Protein AF-A0A210Q2C1-F1 (afdb_monomer_lite)

pLDDT: mean 73.38, std 16.03, range [33.59, 94.0]

Foldseek 3Di:
DPPDPAADDWDDDAQFIFGFDHPDQQPFDDDDPPDPDPPPSPPPPPPPPNPRFTFTGCPPCVPSPDGCCVVCVVVVVVVVVVVVVVVVVDDDDPPDDDDPQQPCVVVVNDRDPSDD

InterPro domains:
  IPR047115 Arylsulfatase B [PTHR10342] (6-113)

Organism: Mizuhopecten yessoensis (NCBI:txid657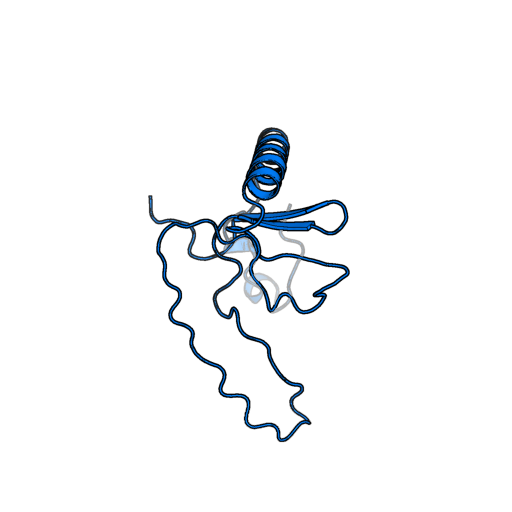3)

Structure (mmCIF, N/CA/C/O backbone):
data_AF-A0A210Q2C1-F1
#
_entry.id   AF-A0A210Q2C1-F1
#
loop_
_atom_site.group_PDB
_atom_site.id
_atom_site.type_symbol
_atom_site.label_atom_id
_atom_site.label_alt_id
_atom_site.label_comp_id
_atom_site.label_asym_id
_atom_site.label_entity_id
_atom_site.label_seq_id
_atom_site.pdbx_PDB_ins_code
_atom_site.Cartn_x
_atom_site.Cartn_y
_atom_site.Cartn_z
_atom_site.occupancy
_atom_site.B_iso_or_equiv
_atom_site.auth_seq_id
_atom_site.auth_comp_id
_atom_site.auth_asym_id
_atom_site.auth_atom_id
_atom_site.pdbx_PDB_model_num
ATOM 1 N N . MET A 1 1 ? -3.285 23.149 -0.657 1.00 33.59 1 MET A N 1
ATOM 2 C CA . MET A 1 1 ? -3.592 21.770 -0.227 1.00 33.59 1 MET A CA 1
ATOM 3 C C . MET A 1 1 ? -2.330 21.241 0.419 1.00 33.59 1 MET A C 1
ATOM 5 O O . MET A 1 1 ? -1.305 21.295 -0.239 1.00 33.59 1 MET A O 1
ATOM 9 N N . ASN A 1 2 ? -2.362 20.840 1.692 1.00 35.22 2 ASN A N 1
ATOM 10 C CA . ASN A 1 2 ? -1.229 20.093 2.244 1.00 35.22 2 ASN A CA 1
ATOM 11 C C . ASN A 1 2 ? -1.250 18.709 1.581 1.00 35.22 2 ASN A C 1
ATOM 13 O O . ASN A 1 2 ? -2.311 18.079 1.632 1.00 35.22 2 ASN A O 1
ATOM 17 N N . PRO A 1 3 ? -0.161 18.250 0.940 1.00 42.97 3 PRO A N 1
ATOM 18 C CA . PRO A 1 3 ? -0.098 16.880 0.451 1.00 42.97 3 PRO A CA 1
ATOM 19 C C . PRO A 1 3 ? -0.349 15.921 1.622 1.00 42.97 3 PRO A C 1
ATOM 21 O O . PRO A 1 3 ? -0.024 16.228 2.775 1.00 42.97 3 PRO A O 1
ATOM 24 N N . ALA A 1 4 ? -0.998 14.787 1.348 1.00 49.31 4 ALA A N 1
ATOM 25 C CA . ALA A 1 4 ? -1.234 13.773 2.365 1.00 49.31 4 ALA A CA 1
ATOM 26 C C . ALA A 1 4 ? 0.117 13.360 2.970 1.00 49.31 4 ALA A C 1
ATOM 28 O O . ALA A 1 4 ? 1.035 12.976 2.252 1.00 49.31 4 ALA A O 1
ATOM 29 N N . LEU A 1 5 ? 0.243 13.440 4.298 1.00 52.72 5 LEU A N 1
ATOM 30 C CA . LEU A 1 5 ? 1.460 13.056 5.026 1.00 52.72 5 LEU A CA 1
ATOM 31 C C . LEU A 1 5 ? 1.833 11.571 4.824 1.00 52.72 5 LEU A C 1
ATOM 33 O O . LEU A 1 5 ? 2.929 11.167 5.210 1.00 52.72 5 LEU A O 1
ATOM 37 N N . GLN A 1 6 ? 0.934 10.752 4.260 1.00 56.53 6 GLN A N 1
ATOM 38 C CA . GLN A 1 6 ? 1.069 9.304 4.098 1.00 56.53 6 GLN A CA 1
ATOM 39 C C . GLN A 1 6 ? 0.229 8.802 2.909 1.00 56.53 6 GLN A C 1
ATOM 41 O O . GLN A 1 6 ? -0.957 9.116 2.857 1.00 56.53 6 GLN A O 1
ATOM 46 N N . GLY A 1 7 ? 0.835 7.981 2.037 1.00 59.91 7 GLY A N 1
ATOM 47 C CA . GLY A 1 7 ? 0.195 7.095 1.051 1.00 59.91 7 GLY A CA 1
ATOM 48 C C . GLY A 1 7 ? -0.552 7.759 -0.113 1.00 59.91 7 GLY A C 1
ATOM 49 O O . GLY A 1 7 ? -1.383 8.638 0.096 1.00 59.91 7 GLY A O 1
ATOM 50 N N . GLN A 1 8 ? -0.331 7.285 -1.344 1.00 73.31 8 GLN A N 1
ATOM 51 C CA . GLN A 1 8 ? -1.282 7.495 -2.449 1.00 73.31 8 GLN A CA 1
ATOM 52 C C . GLN A 1 8 ? -1.682 6.162 -3.077 1.00 73.31 8 GLN A C 1
ATOM 54 O O . GLN A 1 8 ? -2.836 5.762 -2.938 1.00 73.31 8 GLN A O 1
ATOM 59 N N . ALA A 1 9 ? -0.746 5.437 -3.691 1.00 84.31 9 ALA A N 1
ATOM 60 C CA . ALA A 1 9 ? -1.053 4.163 -4.334 1.00 84.31 9 ALA A CA 1
ATOM 61 C C . ALA A 1 9 ? 0.194 3.296 -4.534 1.00 84.31 9 ALA A C 1
ATOM 63 O O . ALA A 1 9 ? 1.317 3.789 -4.561 1.00 84.31 9 ALA A O 1
ATOM 64 N N . ALA A 1 10 ? -0.023 1.996 -4.722 1.00 87.31 10 ALA A N 1
ATOM 65 C CA . ALA A 1 10 ? 0.948 1.109 -5.342 1.00 87.31 10 ALA A CA 1
ATOM 66 C C . ALA A 1 10 ? 0.211 0.076 -6.199 1.00 87.31 10 ALA A C 1
ATOM 68 O O . ALA A 1 10 ? -0.872 -0.380 -5.820 1.00 87.31 10 ALA A O 1
ATOM 69 N N . ILE A 1 11 ? 0.785 -0.313 -7.334 1.00 86.12 11 ILE A N 1
ATOM 70 C CA . ILE A 1 11 ? 0.266 -1.411 -8.163 1.00 86.12 11 ILE A CA 1
ATOM 71 C C . ILE A 1 11 ? 1.386 -2.418 -8.405 1.00 86.12 11 ILE A C 1
ATOM 73 O O . ILE A 1 11 ? 2.536 -2.026 -8.420 1.00 86.12 11 ILE A O 1
ATOM 77 N N . GLY A 1 12 ? 1.077 -3.707 -8.553 1.00 88.06 12 GLY A N 1
ATOM 78 C CA . GLY A 1 12 ? 2.031 -4.729 -9.000 1.00 88.06 12 GLY A CA 1
ATOM 79 C C . GLY A 1 12 ? 1.630 -5.253 -10.377 1.00 88.06 12 GLY A C 1
ATOM 80 O O . GLY A 1 12 ? 0.494 -5.700 -10.555 1.00 88.06 12 GLY A O 1
ATOM 81 N N . VAL A 1 13 ? 2.526 -5.176 -11.360 1.00 86.25 13 VAL A N 1
ATOM 82 C CA . VAL A 1 13 ? 2.305 -5.605 -12.746 1.00 86.25 13 VAL A CA 1
ATOM 83 C C . VAL A 1 13 ? 3.561 -6.303 -13.269 1.00 86.25 13 VAL A C 1
ATOM 85 O O . VAL A 1 13 ? 4.562 -5.659 -13.551 1.00 86.25 13 VAL A O 1
ATOM 88 N N . GLY A 1 14 ? 3.505 -7.624 -13.448 1.00 85.88 14 GLY A N 1
ATOM 89 C CA . GLY A 1 14 ? 4.679 -8.390 -13.880 1.00 85.88 14 GLY A CA 1
ATOM 90 C C . GLY A 1 14 ? 5.798 -8.316 -12.839 1.00 85.88 14 GLY A C 1
ATOM 91 O O . GLY A 1 14 ? 5.549 -8.560 -11.660 1.00 85.88 14 GLY A O 1
ATOM 92 N N . ASP A 1 15 ? 7.001 -7.943 -13.275 1.00 85.62 15 ASP A N 1
ATOM 93 C CA . ASP A 1 15 ? 8.187 -7.780 -12.419 1.00 85.62 15 ASP A CA 1
ATOM 94 C C . ASP A 1 15 ? 8.244 -6.414 -11.713 1.00 85.62 15 ASP A C 1
ATOM 96 O O . ASP A 1 15 ? 9.182 -6.130 -10.967 1.00 85.62 15 ASP A O 1
ATOM 100 N N . TYR A 1 16 ? 7.231 -5.579 -11.938 1.00 85.00 16 TYR A N 1
ATOM 101 C CA . TYR A 1 16 ? 7.211 -4.162 -11.622 1.00 85.00 16 TYR A CA 1
ATOM 102 C C . TYR A 1 16 ? 6.160 -3.847 -10.535 1.00 85.00 16 TYR A C 1
ATOM 104 O O . TYR A 1 16 ? 5.057 -4.397 -10.532 1.00 85.00 16 TYR A O 1
ATOM 112 N N . LYS A 1 17 ? 6.500 -2.987 -9.574 1.00 86.56 17 LYS A N 1
ATOM 113 C CA . LYS A 1 17 ? 5.672 -2.501 -8.462 1.00 86.56 17 LYS A CA 1
ATOM 114 C C . LYS A 1 17 ? 5.789 -0.986 -8.139 1.00 86.56 17 LYS A C 1
ATOM 116 O O . LYS A 1 17 ? 6.443 -0.607 -7.162 1.00 86.56 17 LYS A O 1
ATOM 121 N N . PRO A 1 18 ? 5.128 -0.097 -8.885 1.00 84.19 18 PRO A N 1
ATOM 122 C CA . PRO A 1 18 ? 5.279 1.344 -8.678 1.00 84.19 18 PRO A CA 1
ATOM 123 C C . PRO A 1 18 ? 4.604 1.802 -7.405 1.00 84.19 18 PRO A C 1
ATOM 125 O O . PRO A 1 18 ? 3.581 1.249 -6.998 1.00 84.19 18 PRO A O 1
ATOM 128 N N . ILE A 1 19 ? 5.162 2.852 -6.809 1.00 82.44 19 ILE A N 1
ATOM 129 C CA . ILE A 1 19 ? 4.591 3.534 -5.655 1.00 82.44 19 ILE A CA 1
ATOM 130 C C . ILE A 1 19 ? 4.408 5.003 -6.026 1.00 82.44 19 ILE A C 1
ATOM 132 O O . ILE A 1 19 ? 5.367 5.695 -6.355 1.00 82.44 19 ILE A O 1
ATOM 136 N N . GLU A 1 20 ? 3.169 5.473 -5.956 1.00 79.75 20 GLU A N 1
ATOM 137 C CA . GLU A 1 20 ? 2.830 6.885 -6.092 1.00 79.75 20 GLU A CA 1
ATOM 138 C C . GLU A 1 20 ? 2.769 7.499 -4.685 1.00 79.75 20 GLU A C 1
ATOM 140 O O . GLU A 1 20 ? 2.176 6.930 -3.755 1.00 79.75 20 GLU A O 1
ATOM 145 N N . GLY A 1 21 ? 3.409 8.655 -4.511 1.00 77.69 21 GLY A N 1
ATOM 146 C CA . GLY A 1 21 ? 3.414 9.399 -3.254 1.00 77.69 21 GLY A CA 1
ATOM 147 C C . GLY A 1 21 ? 4.324 8.842 -2.160 1.00 77.69 21 GLY A C 1
ATOM 148 O O . GLY A 1 21 ? 5.342 8.199 -2.405 1.00 77.69 21 GLY A O 1
ATOM 149 N N . CYS A 1 22 ? 3.977 9.146 -0.905 1.00 76.81 22 CYS A N 1
ATOM 150 C CA . CYS A 1 22 ? 4.776 8.765 0.260 1.00 76.81 22 CYS A CA 1
ATOM 151 C C . CYS A 1 22 ? 4.501 7.298 0.660 1.00 76.81 22 CYS A C 1
ATOM 153 O O . CYS A 1 22 ? 3.407 7.025 1.162 1.00 76.81 22 CYS A O 1
ATOM 155 N N . PRO A 1 23 ? 5.471 6.363 0.539 1.00 74.19 23 PRO A N 1
ATOM 156 C CA . PRO A 1 23 ? 5.281 4.946 0.891 1.00 74.19 23 PRO A CA 1
ATOM 157 C C . PRO A 1 23 ? 5.043 4.708 2.389 1.00 74.19 23 PRO A C 1
ATOM 159 O O . PRO A 1 23 ? 4.632 3.624 2.794 1.00 74.19 23 PRO A O 1
ATOM 162 N N . GLY A 1 24 ? 5.333 5.701 3.229 1.00 71.25 24 GLY A N 1
ATOM 163 C CA . GLY A 1 24 ? 5.230 5.612 4.678 1.00 71.25 24 GLY A CA 1
ATOM 164 C C . GLY A 1 24 ? 6.333 6.404 5.372 1.00 71.25 24 GLY A C 1
ATOM 165 O O . GLY A 1 24 ? 7.361 6.733 4.783 1.00 71.25 24 GLY A O 1
ATOM 166 N N . LEU A 1 25 ? 6.117 6.700 6.655 1.00 68.75 25 LEU A N 1
ATOM 167 C CA . LEU A 1 25 ? 7.017 7.542 7.453 1.00 68.75 25 LEU A CA 1
ATOM 168 C C . LEU A 1 25 ? 8.380 6.884 7.721 1.00 68.75 25 LEU A C 1
ATOM 170 O O . LEU A 1 25 ? 9.369 7.573 7.963 1.00 68.75 25 LEU A O 1
ATOM 174 N N . TYR A 1 26 ? 8.430 5.554 7.688 1.00 72.56 26 TYR A N 1
ATOM 175 C CA . TYR A 1 26 ? 9.622 4.787 8.009 1.00 72.56 26 TYR A CA 1
ATOM 176 C C . TYR A 1 26 ? 10.050 3.904 6.827 1.00 72.56 26 TYR A C 1
ATOM 178 O O . TYR A 1 26 ? 9.739 2.717 6.802 1.00 72.56 26 TYR A O 1
ATOM 186 N N . PRO A 1 27 ? 10.771 4.460 5.838 1.00 69.56 27 PRO A N 1
ATOM 187 C CA . PRO A 1 27 ? 11.125 3.760 4.600 1.00 69.56 27 PRO A CA 1
ATOM 188 C C . PRO A 1 27 ? 12.350 2.833 4.740 1.00 69.56 27 PRO A C 1
ATOM 190 O O . PRO A 1 27 ? 13.019 2.556 3.746 1.00 69.56 27 PRO A O 1
ATOM 193 N N . GLY A 1 28 ? 12.708 2.438 5.965 1.00 71.88 28 GLY A N 1
ATOM 194 C CA . GLY A 1 28 ? 13.902 1.645 6.256 1.00 71.88 28 GLY A CA 1
ATOM 195 C C . GLY A 1 28 ? 13.611 0.153 6.390 1.00 71.88 28 GLY A C 1
ATOM 196 O O . GLY A 1 28 ? 12.481 -0.252 6.649 1.00 71.88 28 GLY A O 1
ATOM 197 N N . TRP A 1 29 ? 14.661 -0.658 6.280 1.00 79.31 29 TRP A N 1
ATOM 198 C CA . TRP A 1 29 ? 14.598 -2.088 6.564 1.00 79.31 29 TRP A CA 1
ATOM 199 C C . TRP A 1 29 ? 14.840 -2.346 8.047 1.00 79.31 29 TRP A C 1
ATOM 201 O O . TRP A 1 29 ? 15.844 -1.914 8.619 1.00 79.31 29 TRP A O 1
ATOM 211 N N . TYR A 1 30 ? 13.905 -3.059 8.666 1.00 78.25 30 TYR A N 1
ATOM 212 C CA . TYR A 1 30 ? 13.972 -3.441 10.069 1.00 78.25 30 TYR A CA 1
ATOM 213 C C . TYR A 1 30 ? 14.500 -4.865 10.186 1.00 78.25 30 TYR A C 1
ATOM 215 O O . TYR A 1 30 ? 13.935 -5.791 9.607 1.00 78.25 30 TYR A O 1
ATOM 223 N N . LYS A 1 31 ? 15.571 -5.048 10.959 1.00 80.50 31 LYS A N 1
ATOM 224 C CA . LYS A 1 31 ? 16.018 -6.390 11.345 1.00 80.50 31 LYS A CA 1
ATOM 225 C C . LYS A 1 31 ? 15.047 -7.028 12.347 1.00 80.50 31 LYS A C 1
ATOM 227 O O . LYS A 1 31 ? 14.410 -6.302 13.117 1.00 80.50 31 LYS A O 1
ATOM 232 N N . PRO A 1 32 ? 15.016 -8.366 12.427 1.00 82.56 32 PRO A N 1
ATOM 233 C CA . PRO A 1 32 ? 14.452 -9.074 13.567 1.00 82.56 32 PRO A CA 1
ATOM 234 C C . PRO A 1 32 ? 15.089 -8.630 14.892 1.00 82.56 32 PRO A C 1
ATOM 236 O O . PRO A 1 32 ? 16.295 -8.388 14.979 1.00 82.56 32 PRO A O 1
ATOM 239 N N . GLU A 1 33 ? 14.283 -8.568 15.952 1.00 77.56 33 GLU A N 1
ATOM 240 C CA . GLU A 1 33 ? 14.729 -8.143 17.289 1.00 77.56 33 GLU A CA 1
ATOM 241 C C . GLU A 1 33 ? 15.803 -9.064 17.885 1.00 77.56 33 GLU A C 1
ATOM 243 O O . GLU A 1 33 ? 16.648 -8.626 18.665 1.00 77.56 33 GLU A O 1
ATOM 248 N N . THR A 1 34 ? 15.795 -10.337 17.488 1.00 81.00 34 THR A N 1
ATOM 249 C CA . THR A 1 34 ? 16.727 -11.371 17.954 1.00 81.00 34 THR A CA 1
ATOM 250 C C . THR A 1 34 ? 18.126 -11.247 17.360 1.00 81.00 34 THR A C 1
ATOM 252 O O . THR A 1 34 ? 19.053 -11.898 17.839 1.00 81.00 34 THR A O 1
ATOM 255 N N . GLU A 1 35 ? 18.305 -10.442 16.313 1.00 77.12 35 GLU A N 1
ATOM 256 C CA . GLU A 1 35 ? 19.591 -10.300 15.641 1.00 77.12 35 GLU A CA 1
ATOM 257 C C . GLU A 1 35 ? 20.376 -9.122 16.223 1.00 77.12 35 GLU A C 1
ATOM 259 O O . GLU A 1 35 ? 19.900 -7.989 16.280 1.00 77.12 35 GLU A O 1
ATOM 264 N N . THR A 1 36 ? 21.628 -9.344 16.620 1.00 67.69 36 THR A N 1
ATOM 265 C CA . THR A 1 36 ? 22.525 -8.309 17.169 1.00 67.69 36 THR A CA 1
ATOM 266 C C . THR A 1 36 ? 23.273 -7.533 16.082 1.00 67.69 36 THR A C 1
ATOM 268 O O . THR A 1 36 ? 24.371 -7.028 16.301 1.00 67.69 36 THR A O 1
ATOM 271 N N . ILE A 1 37 ? 22.687 -7.396 14.890 1.00 64.62 37 ILE A N 1
ATOM 272 C CA . ILE A 1 37 ? 23.272 -6.568 13.831 1.00 64.62 37 ILE A CA 1
ATOM 273 C C . ILE A 1 37 ? 23.079 -5.089 14.176 1.00 64.62 37 ILE A C 1
ATOM 275 O O . ILE A 1 37 ? 21.961 -4.653 14.463 1.00 64.62 37 ILE A O 1
ATOM 279 N N . ASN A 1 38 ? 24.155 -4.301 14.144 1.00 56.91 38 ASN A N 1
ATOM 280 C CA . ASN A 1 38 ? 24.091 -2.841 14.242 1.00 56.91 38 ASN A CA 1
ATOM 281 C C . ASN A 1 38 ? 23.580 -2.262 12.915 1.00 56.91 38 ASN A C 1
ATOM 283 O O . ASN A 1 38 ? 24.342 -1.690 12.137 1.00 56.91 38 ASN A O 1
ATOM 287 N N . LEU A 1 39 ? 22.285 -2.424 12.634 1.00 56.56 39 LEU A N 1
ATOM 288 C CA . LEU A 1 39 ? 21.641 -1.657 11.577 1.00 56.56 39 LEU A CA 1
ATOM 289 C C . LEU A 1 39 ? 21.427 -0.243 12.107 1.00 56.56 39 LEU A C 1
ATOM 291 O O . LEU A 1 39 ? 20.592 -0.010 12.979 1.00 56.56 39 LEU A O 1
ATOM 295 N N . GLN A 1 40 ? 22.201 0.709 11.593 1.00 52.78 40 GLN A N 1
ATOM 296 C CA . GLN A 1 40 ? 21.812 2.104 11.704 1.00 52.78 40 GLN A CA 1
ATOM 297 C C . GLN A 1 40 ? 20.515 2.249 10.912 1.00 52.78 40 GLN A C 1
ATOM 299 O O . GLN A 1 40 ? 20.546 2.265 9.681 1.00 52.78 40 GLN A O 1
ATOM 304 N N . THR A 1 41 ? 19.377 2.335 11.603 1.00 50.12 41 THR A N 1
ATOM 305 C CA . THR A 1 41 ? 18.136 2.824 11.007 1.00 50.12 41 THR A CA 1
ATOM 306 C C . THR A 1 41 ? 18.424 4.260 10.599 1.00 50.12 41 THR A C 1
ATOM 308 O O . THR A 1 41 ? 18.282 5.189 11.396 1.00 50.12 41 THR A O 1
ATOM 311 N N . LYS A 1 42 ? 18.953 4.462 9.389 1.00 45.19 42 LYS A N 1
ATOM 312 C CA . LYS A 1 42 ? 19.111 5.804 8.857 1.00 45.19 42 LYS A CA 1
ATOM 313 C C . LYS A 1 42 ? 17.701 6.373 8.832 1.00 45.19 42 LYS A C 1
ATOM 315 O O . LYS A 1 42 ? 16.846 5.893 8.087 1.00 45.19 42 LYS A O 1
ATOM 320 N N . LYS A 1 43 ? 17.455 7.390 9.661 1.00 44.19 43 LYS A N 1
ATOM 321 C CA . LYS A 1 43 ? 16.499 8.435 9.311 1.00 44.19 43 LYS A CA 1
ATOM 322 C C . LYS A 1 43 ? 17.039 8.997 8.002 1.00 44.19 43 LYS A C 1
ATOM 324 O O . LYS A 1 43 ? 17.865 9.899 8.004 1.00 44.19 43 LYS A O 1
ATOM 329 N N . ASN A 1 44 ? 16.697 8.360 6.890 1.00 46.28 44 ASN A N 1
ATOM 330 C CA . ASN A 1 44 ? 16.814 9.026 5.618 1.00 46.28 44 ASN A CA 1
ATOM 331 C C . ASN A 1 44 ? 15.776 10.124 5.733 1.00 46.28 44 ASN A C 1
ATOM 333 O O . ASN A 1 44 ? 14.581 9.830 5.831 1.00 46.28 44 ASN A O 1
ATOM 337 N N . ASP A 1 45 ? 16.258 11.357 5.856 1.00 44.09 45 ASP A N 1
ATOM 338 C CA . ASP A 1 45 ? 15.418 12.524 5.708 1.00 44.09 45 ASP A CA 1
ATOM 339 C C . ASP A 1 45 ? 14.575 12.273 4.467 1.00 44.09 45 ASP A C 1
ATOM 341 O O . ASP A 1 45 ? 15.078 11.956 3.381 1.00 44.09 45 ASP A O 1
ATOM 345 N N . ILE A 1 46 ? 13.267 12.260 4.685 1.00 46.38 46 ILE A N 1
ATOM 346 C CA . ILE A 1 46 ? 12.298 12.190 3.616 1.00 46.38 46 ILE A CA 1
ATOM 347 C C . ILE A 1 46 ? 12.598 13.463 2.836 1.00 46.38 46 ILE A C 1
ATOM 349 O O . ILE A 1 46 ? 12.221 14.547 3.271 1.00 46.38 46 ILE A O 1
ATOM 353 N N . ASN A 1 47 ? 13.361 13.368 1.747 1.00 41.34 47 ASN A N 1
ATOM 354 C CA . ASN A 1 47 ? 13.366 14.418 0.746 1.00 41.34 47 ASN A CA 1
ATOM 355 C C . ASN A 1 47 ? 11.937 14.411 0.210 1.00 41.34 47 ASN A C 1
ATOM 357 O O . ASN A 1 47 ? 11.613 13.679 -0.720 1.00 41.34 47 ASN A O 1
ATOM 361 N N . THR A 1 48 ? 11.083 15.180 0.885 1.00 40.44 48 THR A N 1
ATOM 362 C CA . THR A 1 48 ?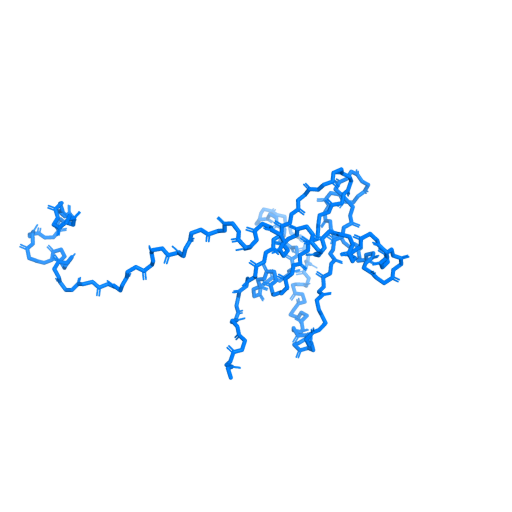 9.792 15.700 0.444 1.00 40.44 48 THR A CA 1
ATOM 363 C C . THR A 1 48 ? 10.039 16.697 -0.684 1.00 40.44 48 THR A C 1
ATOM 365 O O . THR A 1 48 ? 9.633 17.852 -0.617 1.00 40.44 48 THR A O 1
ATOM 368 N N . THR A 1 49 ? 10.821 16.297 -1.677 1.00 38.41 49 THR A N 1
ATOM 369 C CA . THR A 1 49 ? 10.674 16.827 -3.019 1.00 38.41 49 THR A CA 1
ATOM 370 C C . THR A 1 49 ? 9.616 15.945 -3.651 1.00 38.41 49 THR A C 1
ATOM 372 O O . THR A 1 49 ? 9.690 14.725 -3.513 1.00 38.41 49 THR A O 1
ATOM 375 N N . ASP A 1 50 ? 8.618 16.571 -4.263 1.00 42.03 50 ASP A N 1
ATOM 376 C CA . ASP A 1 50 ? 7.416 15.989 -4.876 1.00 42.03 50 ASP A CA 1
ATOM 37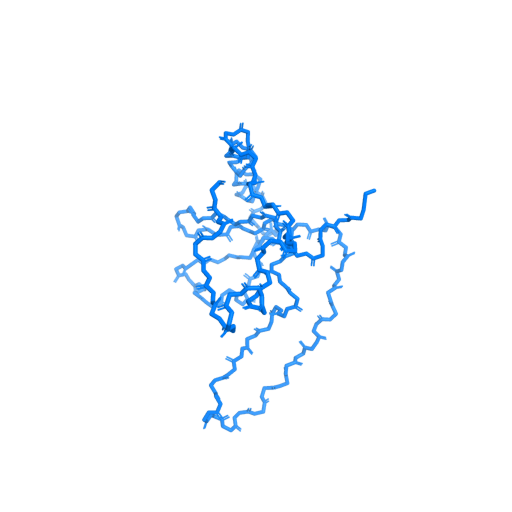7 C C . ASP A 1 50 ? 7.689 14.975 -6.014 1.00 42.03 50 ASP A C 1
ATOM 379 O O . ASP A 1 50 ? 6.819 14.713 -6.839 1.00 42.03 50 ASP A O 1
ATOM 383 N N . ASP A 1 51 ? 8.889 14.399 -6.076 1.00 42.03 51 ASP A N 1
ATOM 384 C CA . ASP A 1 51 ? 9.266 13.370 -7.027 1.00 42.03 51 ASP A CA 1
ATOM 385 C C . ASP A 1 51 ? 8.702 12.031 -6.556 1.00 42.03 51 ASP A C 1
ATOM 387 O O . ASP A 1 51 ? 9.215 11.386 -5.639 1.00 42.03 51 ASP A O 1
ATOM 391 N N . GLU A 1 52 ? 7.602 11.654 -7.196 1.00 48.03 52 GLU A N 1
ATOM 392 C CA . GLU A 1 52 ? 7.018 10.320 -7.273 1.00 48.03 52 GLU A CA 1
ATOM 393 C C . GLU A 1 52 ? 8.121 9.242 -7.317 1.00 48.03 52 GLU A C 1
ATOM 395 O O . GLU A 1 52 ? 8.796 9.046 -8.328 1.00 48.03 52 GLU A O 1
ATOM 400 N N . ARG A 1 53 ? 8.363 8.566 -6.187 1.00 50.84 53 ARG A N 1
ATOM 401 C CA . ARG A 1 53 ? 9.423 7.553 -6.076 1.00 50.84 53 ARG A CA 1
ATOM 402 C C . ARG A 1 53 ? 8.886 6.175 -6.425 1.00 50.84 53 ARG A C 1
ATOM 404 O O . ARG A 1 53 ? 8.307 5.504 -5.573 1.00 50.84 53 ARG A O 1
ATOM 411 N N . TYR A 1 54 ? 9.165 5.729 -7.641 1.00 53.22 54 TYR A N 1
ATOM 412 C CA . TYR A 1 54 ? 8.879 4.368 -8.093 1.00 53.22 54 TYR A CA 1
ATOM 413 C C . TYR A 1 54 ? 10.008 3.415 -7.638 1.00 53.22 54 TYR A C 1
ATOM 415 O O . TYR A 1 54 ? 11.160 3.630 -7.987 1.00 53.22 54 TYR A O 1
ATOM 423 N N . LYS A 1 55 ? 9.730 2.369 -6.846 1.00 55.56 55 LYS A N 1
ATOM 424 C CA . LYS A 1 55 ? 10.758 1.435 -6.319 1.00 55.56 55 LYS A CA 1
ATOM 425 C C . LYS A 1 55 ? 10.504 0.007 -6.776 1.00 55.56 55 LYS A C 1
ATOM 427 O O . LYS A 1 55 ? 9.515 -0.564 -6.326 1.00 55.56 55 LYS A O 1
ATOM 432 N N . GLU A 1 56 ? 11.350 -0.577 -7.635 1.00 62.91 56 GLU A N 1
ATOM 433 C CA . GLU A 1 56 ? 10.996 -1.860 -8.267 1.00 62.91 56 GLU A CA 1
ATOM 434 C C . GLU A 1 56 ? 12.138 -2.731 -8.792 1.00 62.91 56 GLU A C 1
ATOM 436 O O . GLU A 1 56 ? 12.927 -2.297 -9.624 1.00 62.91 56 GLU A O 1
ATOM 441 N N . THR A 1 57 ? 12.109 -4.008 -8.393 1.00 59.09 57 THR A N 1
ATOM 442 C CA . THR A 1 57 ? 11.810 -5.195 -9.234 1.00 59.09 57 THR A CA 1
ATOM 443 C C . THR A 1 57 ? 11.374 -6.329 -8.292 1.00 59.09 57 THR A C 1
ATOM 445 O O . THR A 1 57 ? 12.144 -6.710 -7.428 1.00 59.09 57 THR A O 1
ATOM 448 N N . LEU A 1 58 ? 10.160 -6.885 -8.396 1.00 59.38 58 LEU A N 1
ATOM 449 C CA . LEU A 1 58 ? 9.655 -7.880 -7.419 1.00 59.38 58 LEU A CA 1
ATOM 450 C C . LEU A 1 58 ? 10.408 -9.222 -7.459 1.00 59.38 58 LEU A C 1
ATOM 452 O O . LEU A 1 58 ? 10.564 -9.867 -6.423 1.00 59.38 58 LEU A O 1
ATOM 456 N N . ASN A 1 59 ? 10.850 -9.644 -8.647 1.00 67.88 59 ASN A N 1
ATOM 457 C CA . ASN A 1 59 ? 11.494 -10.944 -8.850 1.00 67.88 59 ASN A CA 1
ATOM 458 C C . ASN A 1 59 ? 13.018 -10.893 -8.661 1.00 67.88 59 ASN A C 1
ATOM 460 O O . ASN A 1 59 ? 13.579 -11.808 -8.059 1.00 67.88 59 ASN A O 1
ATOM 464 N N . ASP A 1 60 ? 13.669 -9.824 -9.126 1.00 77.88 60 ASP A N 1
ATOM 465 C CA . ASP A 1 60 ? 15.128 -9.669 -9.032 1.00 77.88 60 ASP A CA 1
ATOM 466 C C . ASP A 1 60 ? 15.577 -8.936 -7.753 1.00 77.88 60 ASP A C 1
ATOM 468 O O . ASP A 1 60 ? 16.665 -9.202 -7.239 1.00 77.88 60 ASP A O 1
ATOM 472 N N . ASP A 1 61 ? 14.737 -8.059 -7.192 1.00 80.56 61 ASP A N 1
ATOM 473 C CA . ASP A 1 61 ? 14.982 -7.348 -5.932 1.00 80.56 61 ASP A CA 1
ATOM 474 C C . ASP A 1 61 ? 13.749 -7.402 -5.008 1.00 80.56 61 ASP A C 1
ATOM 476 O O . ASP A 1 61 ? 13.090 -6.385 -4.759 1.00 80.56 61 ASP A O 1
ATOM 480 N N . PRO A 1 62 ? 13.437 -8.578 -4.428 1.00 81.88 62 PRO A N 1
ATOM 481 C CA . PRO A 1 62 ? 12.276 -8.743 -3.548 1.00 81.88 62 PRO A CA 1
ATOM 482 C C . PRO A 1 62 ? 12.335 -7.863 -2.289 1.00 81.88 62 PRO A C 1
ATOM 484 O O . PRO A 1 62 ? 11.336 -7.736 -1.580 1.00 81.88 62 PRO A O 1
ATOM 487 N N . TYR A 1 63 ? 13.499 -7.281 -1.986 1.00 81.06 63 TYR A N 1
ATOM 488 C CA . TYR A 1 63 ? 13.696 -6.393 -0.849 1.00 81.06 63 TYR A CA 1
ATOM 489 C C . TYR A 1 63 ? 13.599 -4.911 -1.217 1.00 81.06 63 TYR A C 1
ATOM 491 O O . TYR A 1 63 ? 13.631 -4.103 -0.299 1.00 81.06 63 TYR A O 1
ATOM 499 N N . GLU A 1 64 ? 13.431 -4.547 -2.494 1.00 78.69 64 GLU A N 1
ATOM 500 C CA . GLU A 1 64 ? 13.219 -3.167 -2.966 1.00 78.69 64 GLU A CA 1
ATOM 501 C C . GLU A 1 64 ? 14.368 -2.197 -2.605 1.00 78.69 64 GLU A C 1
ATOM 503 O O . GLU A 1 64 ? 14.143 -1.015 -2.304 1.00 78.69 64 GLU A O 1
ATOM 508 N N . HIS A 1 65 ? 15.612 -2.687 -2.592 1.00 81.62 65 HIS A N 1
ATOM 509 C CA . HIS A 1 65 ? 16.793 -1.879 -2.270 1.00 81.62 65 HIS A CA 1
ATOM 510 C C . HIS A 1 65 ? 17.195 -0.918 -3.397 1.00 81.62 65 HIS A C 1
ATOM 512 O O . HIS A 1 65 ? 17.837 0.102 -3.119 1.00 81.62 65 HIS A O 1
ATOM 518 N N . HIS A 1 66 ? 16.829 -1.222 -4.644 1.00 79.94 66 HIS A N 1
ATOM 519 C CA . HIS A 1 66 ? 17.213 -0.450 -5.822 1.00 79.94 66 HIS A CA 1
ATOM 520 C C . HIS A 1 66 ? 16.009 0.251 -6.457 1.00 79.94 66 HIS A C 1
ATOM 522 O O . HIS A 1 66 ? 14.987 -0.355 -6.770 1.00 79.94 66 HIS A O 1
ATOM 528 N N . ASP A 1 67 ? 16.157 1.556 -6.669 1.00 79.44 67 ASP A N 1
ATOM 529 C CA . ASP A 1 67 ? 15.187 2.380 -7.383 1.00 79.44 67 ASP A CA 1
ATOM 530 C C . ASP A 1 67 ? 15.530 2.386 -8.884 1.00 79.44 67 ASP A C 1
ATOM 532 O O . ASP A 1 67 ? 16.642 2.757 -9.274 1.00 79.44 67 ASP A O 1
ATOM 536 N N . LEU A 1 68 ? 14.578 1.956 -9.718 1.00 78.56 68 LEU A N 1
ATOM 537 C CA . LEU A 1 68 ? 14.698 1.909 -11.178 1.00 78.56 68 LEU A CA 1
ATOM 538 C C . LEU A 1 68 ? 13.813 2.944 -11.894 1.00 78.56 68 LEU A C 1
ATOM 540 O O . LEU A 1 68 ? 13.775 2.959 -13.125 1.00 78.56 68 LEU A O 1
ATOM 544 N N . SER A 1 69 ? 13.142 3.835 -11.160 1.00 74.81 69 SER A N 1
ATOM 545 C CA . SER A 1 69 ? 12.250 4.866 -11.716 1.00 74.81 69 SER A CA 1
ATOM 546 C C . SER A 1 69 ? 12.915 5.696 -12.818 1.00 74.81 69 SER A C 1
ATOM 548 O O . SER A 1 69 ? 12.357 5.895 -13.896 1.00 74.81 69 SER A O 1
ATOM 550 N N . LEU A 1 70 ? 14.153 6.128 -12.566 1.00 77.25 70 LEU A N 1
ATOM 551 C CA . LEU A 1 70 ? 14.937 6.958 -13.479 1.00 77.25 70 LEU A CA 1
ATOM 552 C C . LEU A 1 70 ? 15.516 6.169 -14.657 1.00 77.25 70 LEU A C 1
ATOM 554 O O . LEU A 1 70 ? 15.749 6.747 -15.718 1.00 77.25 70 LEU A O 1
ATOM 558 N N .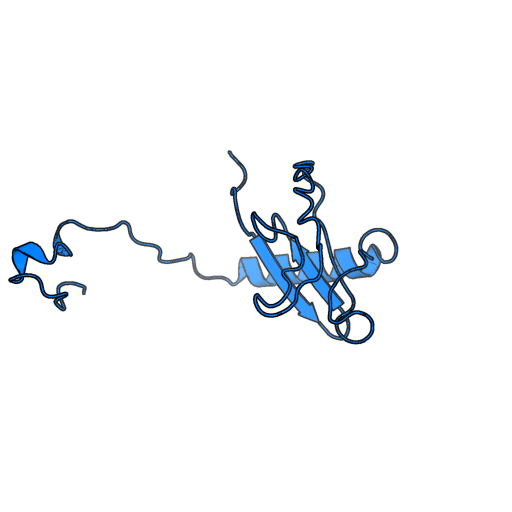 SER A 1 71 ? 15.777 4.871 -14.484 1.00 82.69 71 SER A N 1
ATOM 559 C CA . SER A 1 71 ? 16.358 4.028 -15.536 1.00 82.69 71 SER A CA 1
ATOM 560 C C . SER A 1 71 ? 15.303 3.470 -16.495 1.00 82.69 71 SER A C 1
ATOM 562 O O . SER A 1 71 ? 15.604 3.289 -17.672 1.00 82.69 71 SER A O 1
ATOM 564 N N . HIS A 1 72 ? 14.071 3.259 -16.021 1.00 82.50 72 HIS A N 1
ATOM 565 C CA . HIS A 1 72 ? 12.952 2.694 -16.783 1.00 82.50 72 HIS A CA 1
ATOM 566 C C . HIS A 1 72 ? 11.726 3.623 -16.762 1.00 82.50 72 HIS A C 1
ATOM 568 O O . HIS A 1 72 ? 10.602 3.209 -16.465 1.00 82.50 72 HIS A O 1
ATOM 574 N N . SER A 1 73 ? 11.935 4.899 -17.092 1.00 83.25 73 SER A N 1
ATOM 575 C CA . SER A 1 73 ? 10.900 5.941 -17.011 1.00 83.25 73 SER A CA 1
ATOM 576 C C . SER A 1 73 ? 9.671 5.670 -17.884 1.00 83.25 73 SER A C 1
ATOM 578 O O . SER A 1 73 ? 8.559 6.038 -17.516 1.00 83.25 73 SER A O 1
ATOM 580 N N . ASN A 1 74 ? 9.839 4.976 -19.011 1.00 87.00 74 ASN A N 1
ATOM 581 C CA . ASN A 1 74 ? 8.736 4.572 -19.882 1.00 87.00 74 ASN A CA 1
ATOM 582 C C . ASN A 1 74 ? 7.772 3.588 -19.194 1.00 87.00 74 ASN A C 1
ATOM 584 O O . ASN A 1 74 ? 6.563 3.683 -19.390 1.00 87.00 74 ASN A O 1
ATOM 588 N N . ILE A 1 75 ? 8.301 2.663 -18.385 1.00 86.19 75 ILE A N 1
ATOM 589 C CA . ILE A 1 75 ? 7.504 1.682 -17.636 1.00 86.19 75 ILE A CA 1
ATOM 590 C C . ILE A 1 75 ? 6.810 2.381 -16.466 1.00 86.19 75 ILE A C 1
ATOM 592 O O . ILE A 1 75 ? 5.611 2.200 -16.266 1.00 86.19 75 ILE A O 1
ATOM 596 N N . ALA A 1 76 ? 7.535 3.243 -15.749 1.00 83.00 76 ALA A N 1
ATOM 597 C CA . ALA A 1 76 ? 6.962 4.055 -14.678 1.00 83.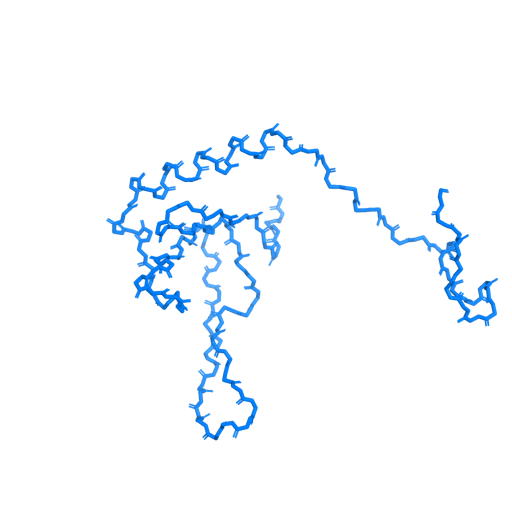00 76 ALA A CA 1
ATOM 598 C C . ALA A 1 76 ? 5.774 4.902 -15.178 1.00 83.00 76 ALA A C 1
ATOM 600 O O . ALA A 1 76 ? 4.716 4.916 -14.550 1.00 83.00 76 ALA A O 1
ATOM 601 N N . GLU A 1 77 ? 5.899 5.534 -16.352 1.00 87.12 77 GLU A N 1
ATOM 602 C CA . GLU A 1 77 ? 4.819 6.322 -16.958 1.00 87.12 77 GLU A CA 1
ATOM 603 C C . GLU A 1 77 ? 3.605 5.456 -17.344 1.00 87.12 77 GLU A C 1
ATOM 605 O O . GLU A 1 77 ? 2.457 5.849 -17.115 1.00 87.12 77 GLU A O 1
ATOM 610 N N . GLU A 1 78 ? 3.831 4.272 -17.922 1.00 90.56 78 GLU A N 1
ATOM 611 C CA . GLU A 1 78 ? 2.755 3.336 -18.267 1.00 90.56 78 GLU A CA 1
ATOM 612 C C . GLU A 1 78 ? 1.967 2.909 -17.023 1.00 90.56 78 GLU A C 1
ATOM 614 O O . GLU A 1 78 ? 0.731 2.942 -17.009 1.00 90.56 78 GLU A O 1
ATOM 619 N N . LEU A 1 79 ? 2.672 2.544 -15.954 1.00 88.62 79 LEU A N 1
ATOM 620 C CA . LEU A 1 79 ? 2.022 2.072 -14.741 1.00 88.62 79 LEU A CA 1
ATOM 621 C C . LEU A 1 79 ? 1.369 3.210 -13.946 1.00 88.62 79 LEU A C 1
ATOM 623 O O . LEU A 1 79 ? 0.300 3.000 -13.372 1.00 88.62 79 LEU A O 1
ATOM 627 N N . SER A 1 80 ? 1.932 4.420 -13.989 1.00 87.12 80 SER A N 1
ATOM 628 C CA . SER A 1 80 ? 1.297 5.632 -13.456 1.00 87.12 80 SER A CA 1
ATOM 629 C C . SER A 1 80 ? -0.042 5.917 -14.152 1.00 87.12 80 SER A C 1
ATOM 631 O O . SER A 1 80 ? -1.072 6.097 -13.496 1.00 87.12 80 SER A O 1
ATOM 633 N N . LYS A 1 81 ? -0.097 5.815 -15.490 1.00 91.19 81 LYS A N 1
ATOM 634 C CA . LYS A 1 81 ? -1.366 5.919 -16.242 1.00 91.19 81 LYS A CA 1
ATOM 635 C C . LYS A 1 81 ? -2.376 4.862 -15.803 1.00 91.19 81 LYS A C 1
ATOM 637 O O . LYS A 1 81 ? -3.553 5.177 -15.627 1.00 91.19 81 LYS A O 1
ATOM 642 N N . LYS A 1 82 ? -1.920 3.630 -15.575 1.00 92.00 82 LYS A N 1
ATOM 643 C CA . LYS A 1 82 ? -2.769 2.532 -15.100 1.00 92.00 82 LYS A CA 1
ATOM 644 C C . LYS A 1 82 ? -3.323 2.793 -13.695 1.00 92.00 82 LYS A C 1
ATOM 646 O O . LYS A 1 82 ? -4.506 2.549 -13.461 1.00 92.00 82 LYS A O 1
ATOM 651 N N . ILE A 1 83 ? -2.517 3.333 -12.777 1.00 89.94 83 ILE A N 1
ATOM 652 C CA . ILE A 1 83 ? -2.990 3.786 -11.457 1.00 89.94 83 ILE A CA 1
ATOM 653 C C . ILE A 1 83 ? -4.069 4.867 -11.626 1.00 89.94 83 ILE A C 1
ATOM 655 O O . ILE A 1 83 ? -5.156 4.750 -11.053 1.00 89.94 83 ILE A O 1
ATOM 659 N N . ALA A 1 84 ? -3.829 5.868 -12.477 1.00 90.38 84 ALA A N 1
ATOM 660 C CA . ALA A 1 84 ? -4.791 6.938 -12.735 1.00 90.38 84 ALA A CA 1
ATOM 661 C C . ALA A 1 84 ? -6.121 6.424 -13.326 1.00 90.38 84 ALA A C 1
ATOM 663 O O . ALA A 1 84 ? -7.190 6.961 -13.025 1.00 90.38 84 ALA A O 1
ATOM 664 N N . GLU A 1 85 ? -6.088 5.379 -14.155 1.00 94.00 85 GLU A N 1
ATOM 665 C CA . GLU A 1 85 ? -7.291 4.711 -14.661 1.00 94.00 85 GLU A CA 1
ATOM 666 C C . GLU A 1 85 ? -8.072 3.988 -13.561 1.00 94.00 85 GLU A C 1
ATOM 668 O O . GLU A 1 85 ? -9.302 4.092 -13.532 1.00 94.00 85 GLU A O 1
ATOM 673 N N . TYR A 1 86 ? -7.385 3.313 -12.634 1.00 91.69 86 TYR A N 1
ATOM 674 C CA . TYR A 1 86 ? -8.034 2.703 -11.473 1.00 91.69 86 TYR A CA 1
ATOM 675 C C . TYR A 1 86 ? -8.654 3.753 -10.555 1.00 91.69 86 TYR A C 1
ATOM 677 O O . TYR A 1 86 ? -9.807 3.595 -10.154 1.00 91.69 86 TYR A O 1
ATOM 685 N N . HIS A 1 87 ? -7.956 4.862 -10.294 1.00 89.62 87 HIS A N 1
ATOM 686 C CA . HIS A 1 87 ? -8.478 5.961 -9.477 1.00 89.62 87 HIS A CA 1
ATOM 687 C C . HIS A 1 87 ? -9.807 6.519 -10.010 1.00 89.62 87 HIS A C 1
ATOM 689 O O . HIS A 1 87 ? -10.699 6.825 -9.222 1.00 89.62 87 HIS A O 1
ATOM 695 N N . LYS A 1 88 ? -10.000 6.583 -11.336 1.00 92.06 88 LYS A N 1
ATOM 696 C CA . LYS A 1 88 ? -11.274 7.025 -11.945 1.00 92.06 88 LYS A CA 1
ATOM 697 C C . LYS A 1 88 ? -12.452 6.094 -11.647 1.00 92.06 88 LYS A C 1
ATOM 699 O O . LYS A 1 88 ? -13.598 6.526 -11.731 1.00 92.06 88 LYS A O 1
ATOM 704 N N . GLN A 1 89 ? -12.179 4.828 -11.344 1.00 93.50 89 GLN A N 1
ATOM 705 C CA . GLN A 1 89 ? -13.189 3.803 -11.072 1.00 93.50 89 GLN A CA 1
ATOM 706 C C . GLN A 1 89 ? -13.444 3.622 -9.570 1.00 93.50 89 GLN A C 1
ATOM 708 O O . GLN A 1 89 ? -14.361 2.896 -9.184 1.00 93.50 89 GLN A O 1
ATOM 713 N N . MET A 1 90 ? -12.641 4.259 -8.712 1.00 89.62 90 MET A N 1
ATOM 714 C CA . MET A 1 90 ? -12.767 4.113 -7.269 1.00 89.62 90 MET A CA 1
ATOM 715 C C . MET A 1 90 ? -14.018 4.811 -6.743 1.00 89.62 90 MET A C 1
ATOM 717 O O . MET A 1 90 ? -14.321 5.959 -7.067 1.00 89.62 90 MET A O 1
ATOM 721 N N . ILE A 1 91 ? -14.716 4.115 -5.852 1.00 91.81 91 ILE A N 1
ATOM 722 C CA . ILE A 1 91 ? -15.753 4.718 -5.021 1.00 91.81 91 ILE A CA 1
ATOM 723 C C . ILE A 1 91 ? -15.045 5.504 -3.905 1.00 91.81 91 ILE A C 1
ATOM 725 O O . ILE A 1 91 ? -14.067 4.995 -3.347 1.00 91.81 91 ILE A O 1
ATOM 729 N N . PRO A 1 92 ? -15.509 6.719 -3.555 1.00 88.19 92 PRO A N 1
ATOM 730 C CA . PRO A 1 92 ? -14.926 7.486 -2.461 1.00 88.19 92 PRO A CA 1
ATOM 731 C C . PRO A 1 92 ? -14.828 6.668 -1.170 1.00 88.19 92 PRO A C 1
ATOM 733 O O . PRO A 1 92 ? -15.766 5.961 -0.795 1.00 88.19 92 PRO A O 1
ATOM 736 N N . ALA A 1 93 ? -13.699 6.790 -0.472 1.00 86.69 93 ALA A N 1
ATOM 737 C CA . ALA A 1 93 ? -13.489 6.099 0.792 1.00 86.69 93 ALA A CA 1
ATOM 738 C C . ALA A 1 93 ? -14.531 6.543 1.832 1.00 86.69 93 ALA A C 1
ATOM 740 O O . ALA A 1 93 ? -14.642 7.727 2.157 1.00 86.69 93 ALA A O 1
ATOM 741 N N . ASN A 1 94 ? -15.273 5.586 2.392 1.00 87.94 94 ASN A N 1
ATOM 742 C CA . ASN A 1 94 ? -16.181 5.849 3.504 1.00 87.94 94 ASN A CA 1
ATOM 743 C C . ASN A 1 94 ? -15.408 5.822 4.829 1.00 87.94 94 ASN A C 1
ATOM 745 O O . ASN A 1 94 ? -15.381 4.812 5.531 1.00 87.94 94 ASN A O 1
ATOM 749 N N . PHE A 1 95 ? -14.754 6.938 5.148 1.00 84.81 95 PHE A N 1
ATOM 750 C CA . PHE A 1 95 ? -14.009 7.117 6.392 1.00 84.81 95 PHE A CA 1
ATOM 751 C C . PHE A 1 95 ? -14.742 8.101 7.309 1.00 84.81 95 PHE A C 1
ATOM 753 O O . PHE A 1 95 ? -14.399 9.282 7.414 1.00 84.81 95 PHE A O 1
ATOM 760 N N . ALA A 1 96 ? -15.827 7.621 7.917 1.00 82.56 96 ALA A N 1
ATOM 761 C CA . ALA A 1 96 ? -16.642 8.424 8.818 1.00 82.56 96 ALA A CA 1
ATOM 762 C C . ALA A 1 96 ? -15.836 8.893 10.042 1.00 82.56 96 ALA A C 1
ATOM 764 O O . ALA A 1 96 ? -14.942 8.208 10.536 1.00 82.56 96 ALA A O 1
ATOM 765 N N . LYS A 1 97 ? -16.179 10.077 10.560 1.00 83.00 97 LYS A N 1
ATOM 766 C CA . LYS A 1 97 ? -15.587 10.588 11.800 1.00 83.00 97 LYS A CA 1
ATOM 767 C C . LYS A 1 97 ? -16.038 9.736 12.984 1.00 83.00 97 LYS A C 1
ATOM 769 O O . LYS A 1 97 ? -17.180 9.280 13.026 1.00 83.00 97 LYS A O 1
ATOM 774 N N . ASN A 1 98 ? -15.170 9.617 13.986 1.00 80.50 98 ASN A N 1
ATOM 775 C CA . ASN A 1 98 ? -15.549 9.027 15.265 1.00 80.50 98 ASN A CA 1
ATOM 776 C C . ASN A 1 98 ? -16.756 9.771 15.854 1.00 80.50 98 ASN A C 1
ATOM 778 O O . ASN A 1 98 ? -16.768 11.001 15.926 1.00 80.50 98 ASN A O 1
ATOM 782 N N . SER A 1 99 ? -17.761 9.012 16.283 1.00 80.31 99 SER A N 1
ATOM 783 C CA . SER A 1 99 ? -18.960 9.518 16.946 1.00 80.31 99 SER A CA 1
ATOM 784 C C . SER A 1 99 ? -18.895 9.247 18.446 1.00 80.31 99 SER A C 1
ATOM 786 O O . SER A 1 99 ? -18.472 8.175 18.874 1.00 80.31 99 SER A O 1
ATOM 788 N N . ALA A 1 100 ? -19.392 10.187 19.253 1.00 80.50 100 ALA A N 1
ATOM 789 C CA . ALA A 1 100 ? -19.566 9.993 20.694 1.00 80.50 100 ALA A CA 1
ATOM 790 C C . ALA A 1 100 ? -20.571 8.871 21.028 1.00 80.50 100 ALA A C 1
ATOM 792 O O . ALA A 1 100 ? -20.545 8.327 22.131 1.00 80.50 100 ALA A O 1
ATOM 793 N N . ALA A 1 101 ? -21.422 8.484 20.068 1.00 74.50 101 ALA A N 1
ATOM 794 C CA . ALA A 1 101 ? -22.308 7.326 20.189 1.00 74.50 101 ALA A CA 1
ATOM 795 C C . ALA A 1 101 ? -21.540 6.005 20.377 1.00 74.50 101 ALA A C 1
ATOM 797 O O . ALA A 1 101 ? -22.101 5.052 20.902 1.00 74.50 101 ALA A O 1
ATOM 798 N N . PHE A 1 102 ? -20.257 5.963 20.002 1.00 75.06 102 PHE A N 1
ATOM 799 C CA . PHE A 1 102 ? -19.394 4.798 20.177 1.00 75.06 102 PHE A CA 1
ATOM 800 C C . PHE A 1 102 ? -18.712 4.736 21.550 1.00 75.06 102 PHE A C 1
ATOM 802 O O . PHE A 1 102 ? -17.946 3.805 21.773 1.00 75.06 102 PHE A O 1
ATOM 809 N N . ASN A 1 103 ? -18.932 5.701 22.459 1.00 83.31 103 ASN A N 1
ATOM 810 C CA . ASN A 1 103 ? -18.263 5.704 23.765 1.00 83.31 103 ASN A CA 1
ATOM 811 C C . ASN A 1 103 ? -18.660 4.453 24.586 1.00 83.31 103 ASN A C 1
ATOM 813 O O . ASN A 1 103 ? -19.825 4.349 24.988 1.00 83.31 103 ASN A O 1
ATOM 817 N N . PRO A 1 104 ? -17.723 3.530 24.896 1.00 86.25 104 PRO A N 1
ATOM 818 C CA . PRO A 1 104 ? -18.013 2.315 25.662 1.00 86.25 104 PRO A CA 1
ATOM 819 C C . PRO A 1 104 ? -18.559 2.584 27.066 1.00 86.25 104 PRO A C 1
ATOM 821 O O . PRO A 1 104 ? -19.244 1.733 27.637 1.00 86.25 104 PRO A O 1
ATOM 824 N N . GLU A 1 105 ? -18.307 3.765 27.637 1.00 85.94 105 GLU A N 1
ATOM 825 C CA . GLU A 1 105 ? -18.874 4.162 28.932 1.00 85.94 105 GLU A CA 1
ATOM 826 C C . GLU A 1 105 ? -20.407 4.169 28.914 1.00 85.94 105 GLU A C 1
ATOM 828 O O . GLU A 1 105 ? -21.041 3.801 29.904 1.00 85.94 105 GLU A O 1
ATOM 833 N N . HIS A 1 106 ? -21.021 4.478 27.767 1.00 82.75 106 HIS A N 1
ATOM 834 C CA . HIS A 1 106 ? -22.476 4.419 27.601 1.00 82.75 106 HIS A CA 1
ATOM 835 C C . HIS A 1 106 ? -23.016 2.976 27.573 1.00 82.75 106 HIS A C 1
ATOM 837 O O . HIS A 1 106 ? -24.222 2.757 27.671 1.00 82.75 106 HIS A O 1
ATOM 843 N N . PHE A 1 107 ? -22.127 1.982 27.495 1.00 84.38 107 PHE A N 1
ATOM 844 C CA . PHE A 1 107 ? -22.442 0.559 27.383 1.00 84.38 107 PHE A CA 1
ATOM 845 C C . PHE A 1 107 ? -21.714 -0.276 28.440 1.00 84.38 107 PHE A C 1
ATOM 847 O O . PHE A 1 107 ? -21.299 -1.404 28.181 1.00 84.38 107 PHE A O 1
ATOM 854 N N . LYS A 1 108 ? -21.562 0.264 29.657 1.00 86.25 108 LYS A N 1
ATOM 855 C CA . LYS A 1 108 ? -20.940 -0.432 30.803 1.00 86.25 108 LYS A CA 1
ATOM 856 C C . LYS A 1 108 ? -19.504 -0.911 30.524 1.00 86.25 108 LYS A C 1
ATOM 858 O O . LYS A 1 108 ? -19.084 -1.930 31.065 1.00 86.25 108 LYS A O 1
ATOM 863 N N . GLY A 1 109 ? -18.770 -0.186 29.680 1.00 87.62 109 GLY A N 1
ATOM 864 C CA . GLY A 1 109 ? -17.387 -0.490 29.307 1.00 87.62 109 GLY A CA 1
ATOM 865 C C . GLY A 1 109 ? -17.233 -1.464 28.136 1.00 87.62 109 GLY A C 1
ATOM 866 O O . GLY A 1 109 ? -16.108 -1.850 27.829 1.00 87.62 109 GLY A O 1
ATOM 867 N N . TYR A 1 110 ? -18.321 -1.860 27.471 1.00 84.50 110 TYR A N 1
ATOM 868 C CA . TYR A 1 110 ? -18.272 -2.768 26.326 1.00 84.50 110 TYR A CA 1
ATOM 869 C C . TYR A 1 110 ? -18.418 -2.007 25.011 1.00 84.50 110 TYR A C 1
ATOM 871 O O . TYR A 1 110 ? -19.242 -1.103 24.889 1.00 84.50 110 TYR A O 1
ATOM 879 N N . TRP A 1 111 ? -17.664 -2.417 23.993 1.00 83.06 111 TRP A N 1
ATOM 880 C CA . TRP A 1 111 ? -17.975 -2.035 22.620 1.00 83.06 111 TRP A CA 1
ATOM 881 C C . TRP A 1 111 ? -19.301 -2.683 22.227 1.00 83.06 111 TRP A C 1
ATOM 883 O O . TRP A 1 111 ? -19.438 -3.906 22.275 1.00 83.06 111 TRP A O 1
ATOM 893 N N . SER A 1 112 ? -20.288 -1.866 21.884 1.00 74.50 112 SER A N 1
ATOM 894 C CA . SER A 1 112 ? -21.631 -2.321 21.544 1.00 74.50 112 SER A CA 1
ATOM 895 C C . SER A 1 112 ? -21.935 -2.069 20.063 1.00 74.50 112 SER A C 1
ATOM 897 O O . SER A 1 112 ? -21.353 -1.171 19.446 1.00 74.50 112 SER A O 1
ATOM 899 N N . PRO A 1 113 ? -22.861 -2.840 19.468 1.00 68.19 113 PRO A N 1
ATOM 900 C CA . PR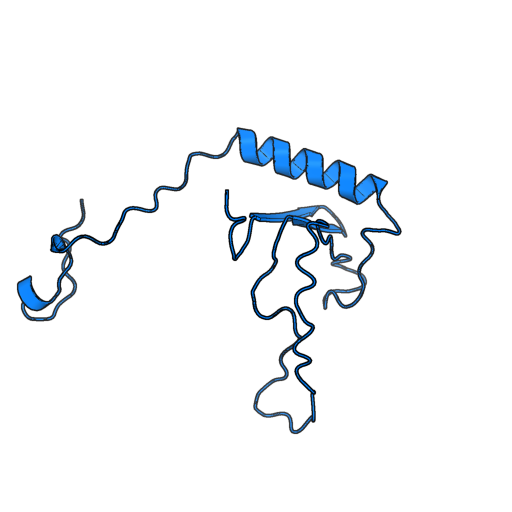O A 1 113 ? -23.401 -2.541 18.149 1.00 68.19 113 PRO A CA 1
ATOM 901 C C . PRO A 1 113 ? -24.334 -1.320 18.244 1.00 68.19 113 PRO A C 1
ATOM 903 O O . PRO A 1 113 ? -25.548 -1.451 18.359 1.00 68.19 113 PRO A O 1
ATOM 906 N N . GLY A 1 114 ? -23.748 -0.123 18.246 1.00 59.56 114 GLY A N 1
ATOM 907 C CA . GLY A 1 114 ? -24.437 1.173 18.149 1.00 59.56 114 GLY A CA 1
ATOM 908 C C . GLY A 1 114 ? -24.224 1.857 16.794 1.00 59.56 114 GLY A C 1
ATOM 909 O O . GLY A 1 114 ? -24.373 3.071 16.685 1.00 59.56 114 GLY A O 1
ATOM 910 N N . CYS A 1 115 ? -23.807 1.086 15.786 1.00 55.12 115 CYS A N 1
ATOM 911 C CA . CYS A 1 115 ? -23.241 1.569 14.531 1.00 55.12 115 CYS A CA 1
ATOM 912 C C . CYS A 1 115 ? -23.992 0.959 13.335 1.00 55.12 115 CYS A C 1
ATOM 914 O O . CYS A 1 115 ? -23.499 0.028 12.699 1.00 55.12 115 CYS A O 1
ATOM 916 N N . CYS A 1 116 ? -25.184 1.460 13.033 1.00 50.84 116 CYS A N 1
ATOM 917 C CA . CYS A 1 116 ? -25.796 1.312 11.713 1.00 50.84 116 CYS A CA 1
ATOM 918 C C . CYS A 1 116 ? -26.458 2.627 11.321 1.00 50.84 116 CYS A C 1
ATOM 920 O O . CYS A 1 116 ? -27.071 3.254 12.215 1.00 50.84 116 CYS A O 1
#

Secondary structure (DSSP, 8-state):
-PPPSS--EE--BTTB--EES---S--SPPPPTT---------------S-------TTT-TT--S--TTTSHHHHHHHHHHHHHHHHHPPPP--PPP-GGG-GGGGTTS------

Radius of gyration: 19.95 Å; chains: 1; bounding box: 50×33×51 Å

Sequence (116 aa):
MNPALQGQAAIGVGDYKPIEGCPGLYPGWYKPETETINLQTKKNDINTTDDERYKETLNDDPYEHHDLSLSHSNIAEELSKKIAEYHKQMIPANFAKNSAAFNPEHFKGYWSPGCC